Protein AF-A0A0A9XGP0-F1 (afdb_monomer_lite)

Radius of gyration: 15.2 Å; chains: 1; bounding box: 36×29×40 Å

pLDDT: mean 94.96, std 4.36, range [73.06, 98.56]

Foldseek 3Di:
DQAPQCVVVVHQAAHPVRDRLQLQLQPHDCVPRVSSVVVNVVLVVCVVVVNDPAAEAEDDDDPDDFAEKEFEQDPPVLVVVLLVVLVVVVVVDVRYDSVPYHHDPCQCQPQDPVRGGNCSGDRNSCCVVRVDGRHIYD

InterPro domains:
  IPR000834 Peptidase M14, carboxypeptidase A [PS52035] (1-138)
  IPR050821 Cytosolic carboxypeptidase [PTHR12756] (1-138)

Sequence (138 aa):
MLNPDGVACGNSRVDGNGTDLNRAYRSPSHKRHPAIFALKSLLLQLIRMNRLALYVDFHAHANKRGTFLYGNTLPMHSLAESVLYAKLVSLHTPYFNFTSCNFSESNMYAVGKAGKGKDQSSRVVLYLETGFTDAYTL

Structure (mmCIF, N/CA/C/O backbone):
data_AF-A0A0A9XGP0-F1
#
_entry.id   AF-A0A0A9XGP0-F1
#
loop_
_atom_site.group_PDB
_atom_site.id
_atom_site.type_symbol
_atom_site.label_atom_id
_atom_site.label_alt_id
_atom_site.label_comp_id
_atom_site.label_asym_id
_atom_site.label_entity_id
_atom_site.label_seq_id
_atom_site.pdbx_PDB_ins_code
_atom_site.Cartn_x
_atom_site.Cartn_y
_atom_site.Cartn_z
_atom_site.occupancy
_atom_site.B_iso_or_equiv
_atom_site.auth_seq_id
_atom_site.auth_comp_id
_atom_site.auth_asym_id
_atom_site.auth_atom_id
_atom_site.pdbx_PDB_model_num
ATOM 1 N N . MET A 1 1 ? 2.480 -13.490 -5.106 1.00 87.81 1 MET A N 1
ATOM 2 C CA . MET A 1 1 ? 3.863 -12.964 -5.058 1.00 87.81 1 MET A CA 1
ATOM 3 C C . MET A 1 1 ? 4.038 -11.967 -6.200 1.00 87.81 1 MET A C 1
ATOM 5 O O . MET A 1 1 ? 3.753 -12.351 -7.324 1.00 87.81 1 MET A O 1
ATOM 9 N N . LEU A 1 2 ? 4.424 -10.709 -5.928 1.00 93.62 2 LEU A N 1
ATOM 10 C CA . LEU A 1 2 ? 4.525 -9.646 -6.955 1.00 93.62 2 LEU A CA 1
ATOM 11 C C . LEU A 1 2 ? 5.908 -9.516 -7.615 1.00 93.62 2 LEU A C 1
ATOM 13 O O . LEU A 1 2 ? 5.989 -8.960 -8.703 1.00 93.62 2 LEU A O 1
ATOM 17 N N . ASN A 1 3 ? 6.967 -10.013 -6.969 1.00 95.50 3 ASN A N 1
ATOM 18 C CA . ASN A 1 3 ? 8.356 -9.896 -7.431 1.00 95.50 3 ASN A CA 1
ATOM 19 C C . ASN A 1 3 ? 9.047 -11.278 -7.504 1.00 95.50 3 ASN A C 1
ATOM 21 O O . ASN A 1 3 ? 9.958 -11.544 -6.717 1.00 95.50 3 ASN A O 1
ATOM 25 N N . PRO A 1 4 ? 8.555 -12.213 -8.342 1.00 95.56 4 PRO A N 1
ATOM 26 C CA . PRO A 1 4 ? 9.132 -13.557 -8.455 1.00 95.56 4 PRO A CA 1
ATOM 27 C C . PRO A 1 4 ? 10.598 -13.554 -8.906 1.00 95.56 4 PRO A C 1
ATOM 29 O O . PRO A 1 4 ? 11.400 -14.343 -8.418 1.00 95.56 4 PRO A O 1
ATOM 32 N N . ASP A 1 5 ? 10.938 -12.6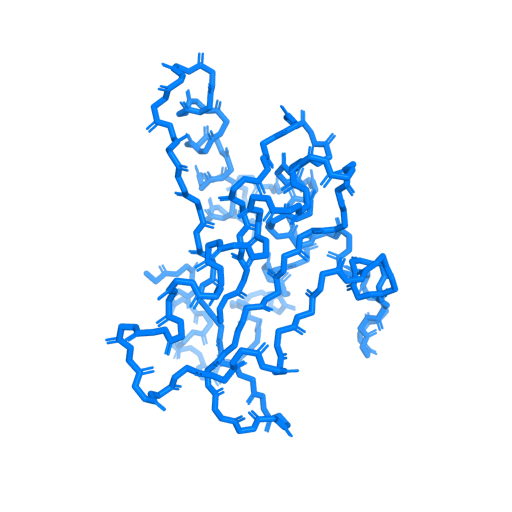64 -9.829 1.00 94.88 5 ASP A N 1
ATOM 33 C CA . ASP A 1 5 ? 12.258 -12.497 -10.425 1.00 94.88 5 ASP A CA 1
ATOM 34 C C . ASP A 1 5 ? 13.269 -11.936 -9.422 1.00 94.88 5 ASP A C 1
ATOM 36 O O . ASP A 1 5 ? 14.346 -12.506 -9.260 1.00 94.88 5 ASP A O 1
ATOM 40 N N . GLY A 1 6 ? 12.902 -10.894 -8.668 1.00 95.75 6 GLY A N 1
ATOM 41 C CA . GLY A 1 6 ? 13.743 -10.392 -7.585 1.00 95.75 6 GLY A CA 1
ATOM 42 C C . GLY A 1 6 ? 14.047 -11.475 -6.549 1.00 95.75 6 GLY A C 1
ATOM 43 O O . GLY A 1 6 ? 15.200 -11.632 -6.154 1.00 95.75 6 GLY A O 1
ATOM 44 N N . VAL A 1 7 ? 13.049 -12.282 -6.172 1.00 95.25 7 VAL A N 1
ATOM 45 C CA . VAL A 1 7 ? 13.240 -13.411 -5.244 1.00 95.25 7 VAL A CA 1
ATOM 46 C C . VAL A 1 7 ? 14.199 -14.455 -5.818 1.00 95.25 7 VAL A C 1
ATOM 48 O O . VAL A 1 7 ? 15.121 -14.870 -5.118 1.00 95.25 7 VAL A O 1
ATOM 51 N N . ALA A 1 8 ? 14.028 -14.851 -7.082 1.00 96.38 8 ALA A N 1
ATOM 52 C CA . ALA A 1 8 ? 14.909 -15.816 -7.741 1.00 96.38 8 ALA A CA 1
ATOM 53 C C . ALA A 1 8 ? 16.371 -15.335 -7.805 1.00 96.38 8 ALA A C 1
ATOM 55 O O . ALA A 1 8 ? 17.291 -16.143 -7.701 1.00 96.38 8 ALA A O 1
ATOM 56 N N . CYS A 1 9 ? 16.590 -14.022 -7.916 1.00 95.62 9 CYS A N 1
ATOM 57 C CA . CYS A 1 9 ? 17.916 -13.400 -7.888 1.00 95.62 9 CYS A CA 1
ATOM 58 C C . CYS A 1 9 ? 18.453 -13.117 -6.470 1.00 95.62 9 CYS A C 1
ATOM 60 O O . CYS A 1 9 ? 19.544 -12.565 -6.339 1.00 95.62 9 CYS A O 1
ATOM 62 N N . GLY A 1 10 ? 17.715 -13.453 -5.405 1.00 94.81 10 GLY A N 1
ATOM 63 C CA . GLY A 1 10 ? 18.112 -13.165 -4.021 1.00 94.81 10 GLY A CA 1
ATOM 64 C C . GLY A 1 10 ? 17.956 -11.696 -3.603 1.00 94.81 10 GLY A C 1
ATOM 65 O O . GLY A 1 10 ? 18.491 -11.283 -2.572 1.00 94.81 10 GLY A O 1
ATOM 66 N N . ASN A 1 11 ? 17.219 -10.890 -4.368 1.00 94.56 11 ASN A N 1
ATOM 67 C CA . ASN A 1 11 ? 16.945 -9.495 -4.041 1.00 94.56 11 ASN A CA 1
ATOM 68 C C . ASN A 1 11 ? 15.870 -9.382 -2.952 1.00 94.56 11 ASN A C 1
ATOM 70 O O . ASN A 1 11 ? 14.799 -9.980 -3.032 1.00 94.56 11 ASN A O 1
ATOM 74 N N . SER A 1 12 ? 16.115 -8.526 -1.958 1.00 89.94 12 SER A N 1
ATOM 75 C CA . SER A 1 12 ? 15.170 -8.271 -0.858 1.00 89.94 12 SER A CA 1
ATOM 76 C C . SER A 1 12 ? 14.220 -7.093 -1.102 1.00 89.94 12 SER A C 1
ATOM 78 O O . SER A 1 12 ? 13.251 -6.920 -0.365 1.00 89.94 12 SER A O 1
ATOM 80 N N . ARG A 1 13 ? 14.502 -6.246 -2.101 1.00 90.06 13 ARG A N 1
ATOM 81 C CA . ARG A 1 13 ? 13.787 -4.972 -2.308 1.00 90.06 13 ARG A CA 1
ATOM 82 C C . ARG A 1 13 ? 13.449 -4.652 -3.760 1.00 90.06 13 ARG A C 1
ATOM 84 O O . ARG A 1 13 ? 12.457 -3.972 -4.011 1.00 90.06 13 ARG A O 1
ATOM 91 N N . VAL A 1 14 ? 14.289 -5.088 -4.689 1.00 93.50 14 VAL A N 1
ATOM 92 C CA . VAL A 1 14 ? 14.203 -4.726 -6.105 1.00 93.50 14 VAL A CA 1
ATOM 93 C C . VAL A 1 14 ? 13.876 -5.938 -6.967 1.00 93.50 14 VAL A C 1
ATOM 95 O O . VAL A 1 14 ? 14.093 -7.076 -6.550 1.00 93.50 14 VAL A O 1
ATOM 98 N N . ASP A 1 15 ? 13.315 -5.694 -8.144 1.00 93.25 15 ASP A N 1
ATOM 99 C CA . ASP A 1 15 ? 13.115 -6.712 -9.176 1.00 93.25 15 ASP A CA 1
ATOM 100 C C . ASP A 1 15 ? 14.435 -7.102 -9.870 1.00 93.25 15 ASP A C 1
ATOM 102 O O . ASP A 1 15 ? 15.514 -6.629 -9.492 1.00 93.25 15 ASP A O 1
ATOM 106 N N . GLY A 1 16 ? 14.372 -7.972 -10.880 1.00 92.06 16 GLY A N 1
ATOM 107 C CA . GLY A 1 16 ? 15.540 -8.384 -11.667 1.00 92.06 16 GLY A CA 1
ATOM 108 C C . GLY A 1 16 ? 16.211 -7.238 -12.438 1.00 92.06 16 GLY A C 1
ATOM 109 O O . GLY A 1 16 ? 17.366 -7.359 -12.835 1.00 92.06 16 GLY A O 1
ATOM 110 N N . ASN A 1 17 ? 15.525 -6.102 -12.601 1.00 91.44 17 ASN A N 1
ATOM 111 C CA . ASN A 1 17 ? 16.031 -4.896 -13.260 1.00 91.44 17 ASN A CA 1
ATOM 112 C C . ASN A 1 17 ? 16.522 -3.828 -12.263 1.00 91.44 17 ASN A C 1
ATOM 114 O O . ASN A 1 17 ? 16.805 -2.697 -12.662 1.00 91.44 17 ASN A O 1
ATOM 118 N N . GLY A 1 18 ? 16.587 -4.138 -10.964 1.00 92.12 18 GLY A N 1
ATOM 119 C CA . GLY A 1 18 ? 17.005 -3.182 -9.935 1.00 92.12 18 GLY A CA 1
ATOM 120 C C . GLY A 1 18 ? 15.939 -2.140 -9.567 1.00 92.12 18 GLY A C 1
ATOM 121 O O . GLY A 1 18 ? 16.254 -1.122 -8.946 1.00 92.12 18 GLY A O 1
ATOM 122 N N . THR A 1 19 ? 14.669 -2.369 -9.908 1.00 91.94 19 THR A N 1
ATOM 123 C CA . THR A 1 19 ? 13.564 -1.446 -9.628 1.00 91.94 19 THR A CA 1
ATOM 124 C C . THR A 1 19 ? 12.850 -1.778 -8.320 1.00 91.94 19 THR A C 1
ATOM 126 O O . THR A 1 19 ? 12.364 -2.886 -8.113 1.00 91.94 19 THR A O 1
ATOM 129 N N . ASP A 1 20 ? 12.704 -0.779 -7.442 1.00 93.12 20 ASP A N 1
ATOM 130 C CA . ASP A 1 20 ? 11.770 -0.841 -6.306 1.00 93.12 20 ASP A CA 1
ATOM 131 C C . ASP A 1 20 ? 10.327 -0.738 -6.833 1.00 93.12 20 ASP A C 1
ATOM 133 O O . ASP A 1 20 ? 9.834 0.355 -7.140 1.00 93.12 20 ASP A O 1
ATOM 137 N N . LEU A 1 21 ? 9.660 -1.889 -6.959 1.00 93.69 21 LEU A N 1
ATOM 138 C CA . LEU A 1 21 ? 8.299 -1.993 -7.491 1.00 93.69 21 LEU A CA 1
ATOM 139 C C . LEU A 1 21 ? 7.277 -1.207 -6.651 1.00 93.69 21 LEU A C 1
ATOM 141 O O . LEU A 1 21 ? 6.319 -0.662 -7.200 1.00 93.69 21 LEU A O 1
ATOM 145 N N . ASN A 1 22 ? 7.512 -1.044 -5.342 1.00 92.75 22 ASN A N 1
ATOM 146 C CA . ASN A 1 22 ? 6.647 -0.244 -4.470 1.00 92.75 22 ASN A CA 1
ATOM 147 C C . ASN A 1 22 ? 6.879 1.273 -4.618 1.00 92.75 22 ASN A C 1
ATOM 149 O O . ASN A 1 22 ? 6.377 2.078 -3.835 1.00 92.75 22 ASN A O 1
ATOM 153 N N . ARG A 1 23 ? 7.662 1.695 -5.612 1.00 93.69 23 ARG A N 1
ATOM 154 C CA . ARG A 1 23 ? 7.816 3.094 -6.034 1.00 93.69 23 ARG A CA 1
ATOM 155 C C . ARG A 1 23 ? 7.464 3.288 -7.508 1.00 93.69 23 ARG A C 1
ATOM 157 O O . ARG A 1 23 ? 7.868 4.280 -8.102 1.00 93.69 23 ARG A O 1
ATOM 164 N N . ALA A 1 24 ? 6.747 2.334 -8.104 1.00 93.81 24 ALA A N 1
ATOM 165 C CA . ALA A 1 24 ? 6.390 2.336 -9.520 1.00 93.81 24 ALA A CA 1
ATOM 166 C C . ALA A 1 24 ? 4.873 2.445 -9.772 1.00 93.81 24 ALA A C 1
ATOM 168 O O . ALA A 1 24 ? 4.452 2.404 -10.927 1.00 93.81 24 ALA A O 1
ATOM 169 N N . TYR A 1 25 ? 4.045 2.602 -8.728 1.00 95.69 25 TYR A N 1
ATOM 170 C CA . TYR A 1 25 ? 2.583 2.592 -8.867 1.00 95.69 25 TYR A CA 1
ATOM 171 C C . TYR A 1 25 ? 2.015 3.838 -9.557 1.00 95.69 25 TYR A C 1
ATOM 173 O O . TYR A 1 25 ? 0.972 3.733 -10.198 1.00 95.69 25 TYR A O 1
ATOM 181 N N . ARG A 1 26 ? 2.683 5.002 -9.484 1.00 93.56 26 ARG A N 1
ATOM 182 C CA . ARG A 1 26 ? 2.198 6.241 -10.129 1.00 93.56 26 ARG A CA 1
ATOM 183 C C . ARG A 1 26 ? 2.085 6.075 -11.650 1.00 93.56 26 ARG A C 1
ATOM 185 O O . ARG A 1 26 ? 1.017 6.283 -12.212 1.00 93.56 26 ARG A O 1
ATOM 192 N N . SER A 1 27 ? 3.145 5.593 -12.296 1.00 93.38 27 SER A N 1
ATOM 193 C CA . SER A 1 27 ? 3.180 5.398 -13.754 1.00 93.38 27 SER A CA 1
ATOM 194 C C . SER A 1 27 ? 3.865 4.072 -14.118 1.00 93.38 27 SER A C 1
ATOM 196 O O . SER A 1 27 ? 5.002 4.074 -14.606 1.00 93.38 27 SER A O 1
ATOM 198 N N . PRO A 1 28 ? 3.224 2.914 -13.863 1.00 95.69 28 PRO A N 1
ATOM 199 C CA . PRO A 1 28 ? 3.816 1.623 -14.178 1.00 95.69 28 PRO A CA 1
ATOM 200 C C . PRO A 1 28 ? 3.893 1.419 -15.694 1.00 95.69 28 PRO A C 1
ATOM 202 O O . PRO A 1 28 ? 3.038 1.868 -16.452 1.00 95.69 28 PRO A O 1
ATOM 205 N N . SER A 1 29 ? 4.927 0.714 -16.149 1.00 95.12 29 SER A N 1
ATOM 206 C CA . SER A 1 29 ? 5.115 0.371 -17.559 1.00 95.12 29 SER A CA 1
ATOM 207 C C . SER A 1 29 ? 4.785 -1.101 -17.755 1.00 95.12 29 SER A C 1
ATOM 209 O O . SER A 1 29 ? 5.320 -1.932 -17.032 1.00 95.12 29 SER A O 1
ATOM 211 N N . HIS A 1 30 ? 3.990 -1.441 -18.768 1.00 95.00 30 HIS A N 1
ATOM 212 C CA . HIS A 1 30 ? 3.703 -2.839 -19.106 1.00 95.00 30 HIS A CA 1
ATOM 213 C C . HIS A 1 30 ? 4.958 -3.639 -19.504 1.00 95.00 30 HIS A C 1
ATOM 215 O O . HIS A 1 30 ? 4.957 -4.856 -19.376 1.00 95.00 30 HIS A O 1
ATOM 221 N N . LYS A 1 31 ? 6.032 -2.971 -19.961 1.00 93.94 31 LYS A N 1
ATOM 222 C CA . LYS A 1 31 ? 7.315 -3.619 -20.289 1.00 93.94 31 LYS A CA 1
ATOM 223 C C . LYS A 1 31 ? 8.254 -3.699 -19.090 1.00 93.94 31 LYS A C 1
ATOM 225 O O . LYS A 1 31 ? 8.836 -4.745 -18.853 1.00 93.94 31 LYS A O 1
ATOM 230 N N . ARG A 1 32 ? 8.419 -2.595 -18.349 1.00 92.62 32 ARG A N 1
ATOM 231 C CA . ARG A 1 32 ? 9.394 -2.528 -17.239 1.00 92.62 32 ARG A CA 1
ATOM 232 C C . ARG A 1 32 ? 8.844 -3.028 -15.907 1.00 92.62 32 ARG A C 1
ATOM 234 O O . ARG A 1 32 ? 9.597 -3.562 -15.114 1.00 92.62 32 ARG A O 1
ATOM 241 N N . HIS A 1 33 ? 7.552 -2.834 -15.651 1.00 94.88 33 HIS A N 1
ATOM 242 C CA . HIS A 1 33 ? 6.891 -3.154 -14.381 1.00 94.88 33 HIS A CA 1
ATOM 243 C C . HIS A 1 33 ? 5.604 -3.973 -14.630 1.00 94.88 33 HIS A C 1
ATOM 245 O O . HIS A 1 33 ? 4.528 -3.558 -14.186 1.00 94.88 33 HIS A O 1
ATOM 251 N N . PRO A 1 34 ? 5.663 -5.103 -15.367 1.00 95.44 34 PRO A N 1
ATOM 252 C CA . PRO A 1 34 ? 4.471 -5.821 -15.826 1.00 95.44 34 PRO A CA 1
ATOM 253 C C . PRO A 1 34 ? 3.540 -6.233 -14.676 1.00 95.44 34 PRO A C 1
ATOM 255 O O . PRO A 1 34 ? 2.328 -6.055 -14.782 1.00 95.44 34 PRO A O 1
ATOM 258 N N . ALA A 1 35 ? 4.095 -6.694 -13.549 1.00 95.56 35 ALA A N 1
ATOM 259 C CA . ALA A 1 35 ? 3.317 -7.087 -12.373 1.00 95.56 35 ALA A CA 1
ATOM 260 C C . ALA A 1 35 ? 2.532 -5.911 -11.764 1.00 95.56 35 ALA A C 1
ATOM 262 O O . ALA A 1 35 ? 1.340 -6.034 -11.487 1.00 95.56 35 ALA A O 1
ATOM 263 N N . ILE A 1 36 ? 3.179 -4.751 -11.602 1.00 97.06 36 ILE A N 1
ATOM 264 C CA . ILE A 1 36 ? 2.541 -3.550 -11.039 1.00 97.06 36 ILE A CA 1
ATOM 265 C C . ILE A 1 36 ? 1.534 -2.952 -12.019 1.00 97.06 36 ILE A C 1
ATOM 267 O O . ILE A 1 36 ? 0.469 -2.505 -11.600 1.00 97.06 36 ILE A O 1
ATOM 271 N N . PHE A 1 37 ? 1.833 -2.983 -13.320 1.00 97.38 37 PHE A N 1
ATOM 272 C CA . PHE A 1 37 ? 0.899 -2.558 -14.359 1.00 97.38 37 PHE A CA 1
ATOM 273 C C . PHE A 1 37 ? -0.382 -3.400 -14.319 1.00 97.38 37 PHE A C 1
ATOM 275 O O . PHE A 1 37 ? -1.467 -2.845 -14.173 1.00 97.38 37 PHE A O 1
ATOM 282 N N . ALA A 1 38 ? -0.254 -4.730 -14.362 1.00 97.69 38 ALA A N 1
ATOM 283 C CA . ALA A 1 38 ? -1.394 -5.643 -14.331 1.00 97.69 38 ALA A CA 1
ATOM 284 C C . ALA A 1 38 ? -2.208 -5.51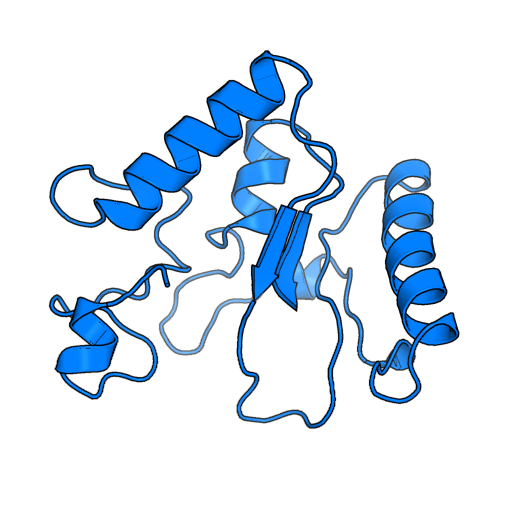8 -13.032 1.00 97.69 38 ALA A C 1
ATOM 286 O O . ALA A 1 38 ? -3.435 -5.430 -13.083 1.00 97.69 38 ALA A O 1
ATOM 287 N N . LEU A 1 39 ? -1.536 -5.445 -11.875 1.00 97.75 39 LEU A N 1
ATOM 288 C CA . LEU A 1 39 ? -2.198 -5.246 -10.585 1.00 97.75 39 LEU A CA 1
ATOM 289 C C . LEU A 1 39 ? -2.976 -3.927 -10.555 1.00 97.75 39 LEU A C 1
ATOM 291 O O . LEU A 1 39 ? -4.145 -3.922 -10.177 1.00 97.75 39 LEU A O 1
ATOM 295 N N . LYS A 1 40 ? -2.360 -2.815 -10.978 1.00 97.69 40 LYS A N 1
ATOM 296 C CA . LYS A 1 40 ? -3.027 -1.508 -11.011 1.00 97.69 40 LYS A CA 1
ATOM 297 C C . LYS A 1 40 ? -4.245 -1.538 -11.935 1.00 97.69 40 LYS A C 1
ATOM 299 O O . LYS A 1 40 ? -5.311 -1.093 -11.525 1.00 97.69 40 LYS A O 1
ATOM 304 N N . SER A 1 41 ? -4.127 -2.108 -13.136 1.00 97.81 41 SER A N 1
ATOM 305 C CA . SER A 1 41 ? -5.259 -2.259 -14.062 1.00 97.81 41 SER A CA 1
ATOM 306 C C . SER A 1 41 ? -6.418 -3.046 -13.443 1.00 97.81 41 SER A C 1
ATOM 308 O O . SER A 1 41 ? -7.565 -2.614 -13.546 1.00 97.81 41 SER A O 1
ATOM 310 N N . LEU A 1 42 ? -6.125 -4.153 -12.752 1.00 98.12 42 LEU A N 1
ATOM 311 C CA . LEU A 1 42 ? -7.136 -4.948 -12.056 1.00 98.12 42 LEU A CA 1
ATOM 312 C C . LEU A 1 42 ? -7.803 -4.158 -10.923 1.00 98.12 42 LEU A C 1
ATOM 314 O O . LEU A 1 42 ? -9.028 -4.142 -10.836 1.00 98.12 42 LEU A O 1
ATOM 318 N N . LEU A 1 43 ? -7.023 -3.482 -10.075 1.00 98.19 43 LEU A N 1
ATOM 319 C CA . LEU A 1 43 ? -7.556 -2.684 -8.965 1.00 98.19 43 LEU A CA 1
ATOM 320 C C . LEU A 1 43 ? -8.474 -1.567 -9.470 1.00 98.19 43 LEU A C 1
ATOM 322 O O . LEU A 1 43 ? -9.586 -1.421 -8.970 1.00 98.19 43 LEU A O 1
ATOM 326 N N . LEU A 1 44 ? -8.056 -0.833 -10.507 1.00 97.94 44 LEU A N 1
ATOM 327 C CA . LEU A 1 44 ? -8.878 0.209 -11.127 1.00 97.94 44 LEU A CA 1
ATOM 328 C C . LEU A 1 44 ? -10.182 -0.361 -11.701 1.00 97.94 44 LEU A C 1
ATOM 330 O O . LEU A 1 44 ? -11.239 0.250 -11.554 1.00 97.94 44 LEU A O 1
ATOM 334 N N . GLN A 1 45 ? -10.134 -1.540 -12.327 1.00 98.38 45 GLN A N 1
ATOM 335 C CA . GLN A 1 45 ? -11.335 -2.210 -12.822 1.00 98.38 45 GLN A CA 1
ATOM 336 C C . GLN A 1 45 ? -12.268 -2.625 -11.674 1.00 98.38 45 GLN A C 1
ATOM 338 O O . GLN A 1 45 ? -13.468 -2.368 -11.747 1.00 98.38 45 GLN A O 1
ATOM 343 N N . LEU A 1 46 ? -11.739 -3.230 -10.607 1.00 98.56 46 LEU A N 1
ATOM 344 C CA . LEU A 1 46 ? -12.538 -3.656 -9.456 1.00 98.56 46 LEU A CA 1
ATOM 345 C C . LEU A 1 46 ? -13.179 -2.467 -8.733 1.00 98.56 46 LEU A C 1
ATOM 347 O O . LEU A 1 46 ? -14.348 -2.557 -8.370 1.00 98.56 46 LEU A O 1
ATOM 351 N N . ILE A 1 47 ? -12.467 -1.347 -8.588 1.00 98.00 47 ILE A N 1
ATOM 352 C CA . ILE A 1 47 ? -13.016 -0.110 -8.012 1.00 98.00 47 ILE A CA 1
ATOM 353 C C . ILE A 1 47 ? -14.140 0.437 -8.891 1.00 98.00 47 ILE A C 1
ATOM 355 O O . ILE A 1 47 ? -15.227 0.712 -8.392 1.00 98.00 47 ILE A O 1
ATOM 359 N N . ARG A 1 48 ? -13.930 0.524 -10.212 1.00 97.50 48 ARG A N 1
ATOM 360 C CA . ARG A 1 48 ? -14.965 0.987 -11.157 1.00 97.50 48 ARG A CA 1
ATOM 361 C C . ARG A 1 48 ? -16.229 0.133 -11.126 1.00 97.50 48 ARG A C 1
ATOM 363 O O . ARG A 1 48 ? -17.315 0.646 -11.362 1.00 97.50 48 ARG A O 1
ATOM 370 N N . MET A 1 49 ? -16.085 -1.164 -10.867 1.00 98.12 49 MET A N 1
ATOM 371 C CA . MET A 1 49 ? -17.207 -2.093 -10.736 1.00 98.12 49 MET A CA 1
ATOM 372 C C . MET A 1 49 ? -17.816 -2.108 -9.326 1.00 98.12 49 MET A C 1
ATOM 374 O O . MET A 1 49 ? -18.761 -2.859 -9.104 1.00 98.12 49 MET A O 1
ATOM 378 N N . ASN A 1 50 ? -17.272 -1.336 -8.377 1.00 96.94 50 ASN A N 1
ATOM 379 C CA . ASN A 1 50 ? -17.609 -1.387 -6.954 1.00 96.94 50 ASN A CA 1
ATOM 380 C C . ASN A 1 50 ? -17.482 -2.805 -6.353 1.00 96.94 50 ASN A C 1
ATOM 382 O O . ASN A 1 50 ? -18.349 -3.291 -5.632 1.00 96.94 50 ASN A O 1
ATOM 386 N N . ARG A 1 51 ? -16.406 -3.513 -6.720 1.00 98.00 51 ARG A N 1
ATOM 387 C CA . ARG A 1 51 ? -16.109 -4.903 -6.318 1.00 98.00 51 ARG A CA 1
ATOM 388 C C . ARG A 1 51 ? -14.836 -5.041 -5.483 1.00 98.00 51 ARG A C 1
ATOM 390 O O . ARG A 1 51 ? -14.429 -6.163 -5.190 1.00 98.00 51 ARG A O 1
ATOM 397 N N . LEU A 1 52 ? -14.194 -3.930 -5.126 1.00 97.81 52 LEU A N 1
ATOM 398 C CA . LEU A 1 52 ? -13.061 -3.913 -4.207 1.00 97.81 52 LEU A CA 1
ATOM 399 C C . LEU A 1 52 ? -13.541 -3.396 -2.851 1.00 97.81 52 LEU A C 1
ATOM 401 O O . LEU A 1 52 ? -13.894 -2.230 -2.745 1.00 97.81 52 LEU A O 1
ATOM 405 N N . ALA A 1 53 ? -13.558 -4.260 -1.837 1.00 96.94 53 ALA A N 1
ATOM 406 C CA . ALA A 1 53 ? -13.928 -3.871 -0.473 1.00 96.94 53 ALA A CA 1
ATOM 407 C C . ALA A 1 53 ? -12.713 -3.462 0.373 1.00 96.94 53 ALA A C 1
ATOM 409 O O . ALA A 1 53 ? -12.820 -2.621 1.253 1.00 96.94 53 ALA A O 1
ATOM 410 N N . LEU A 1 54 ? -11.556 -4.079 0.122 1.00 97.56 54 LEU A N 1
ATOM 411 C CA . LEU A 1 54 ? -10.343 -3.898 0.912 1.00 97.56 54 LEU A CA 1
ATOM 412 C C . LEU A 1 54 ? -9.121 -4.222 0.050 1.00 97.56 54 LEU A C 1
ATOM 414 O O . LEU A 1 54 ? -9.120 -5.212 -0.686 1.00 97.56 54 LEU A O 1
ATOM 418 N N . TYR A 1 55 ? -8.063 -3.426 0.183 1.00 98.19 55 TYR A N 1
ATOM 419 C CA . TYR A 1 55 ? -6.756 -3.701 -0.405 1.00 98.19 55 TYR A CA 1
ATOM 420 C C . TYR A 1 55 ? -5.666 -3.692 0.674 1.00 98.19 55 TYR A C 1
ATOM 422 O O . TYR A 1 55 ? -5.504 -2.711 1.398 1.00 98.19 55 TYR A O 1
ATOM 430 N N . VAL A 1 56 ? -4.895 -4.780 0.764 1.00 97.94 56 VAL A N 1
ATOM 431 C CA . VAL A 1 56 ? -3.769 -4.907 1.703 1.00 97.94 56 VAL A CA 1
ATOM 432 C C . VAL A 1 56 ? -2.511 -5.318 0.945 1.00 97.94 56 VAL A C 1
ATOM 434 O O . VAL A 1 56 ? -2.466 -6.373 0.313 1.00 97.94 56 VAL A O 1
ATOM 437 N N . ASP A 1 57 ? -1.487 -4.476 1.023 1.00 97.38 57 ASP A N 1
ATOM 438 C CA . ASP A 1 57 ? -0.153 -4.711 0.479 1.00 97.38 57 ASP A CA 1
ATOM 439 C C . ASP A 1 57 ? 0.772 -5.228 1.590 1.00 97.38 57 ASP A C 1
ATOM 441 O O . ASP A 1 57 ? 1.089 -4.494 2.524 1.00 97.38 57 ASP A O 1
ATOM 445 N N . PHE A 1 58 ? 1.179 -6.493 1.517 1.00 96.12 58 PHE A N 1
ATOM 446 C CA . PHE A 1 58 ? 1.954 -7.161 2.567 1.00 96.12 58 PHE A CA 1
ATOM 447 C C . PHE A 1 58 ? 3.462 -6.947 2.379 1.00 96.12 58 PHE A C 1
ATOM 449 O O . PHE A 1 58 ? 4.026 -7.325 1.349 1.00 96.12 58 PHE A O 1
ATOM 456 N N . HIS A 1 59 ? 4.130 -6.400 3.395 1.00 94.44 59 HIS A N 1
ATOM 457 C CA . HIS A 1 59 ? 5.564 -6.120 3.432 1.00 94.44 59 HIS A CA 1
ATOM 458 C C . HIS A 1 59 ? 6.203 -6.608 4.735 1.00 94.44 59 HIS A C 1
ATOM 460 O O . HIS A 1 59 ? 5.601 -6.630 5.801 1.00 94.44 59 HIS A O 1
ATOM 466 N N . ALA A 1 60 ? 7.490 -6.943 4.669 1.00 92.38 60 ALA A N 1
ATOM 467 C CA . ALA A 1 60 ? 8.303 -7.119 5.866 1.00 92.38 60 ALA A CA 1
ATOM 468 C C . ALA A 1 60 ? 8.946 -5.783 6.266 1.00 92.38 60 ALA A C 1
ATOM 470 O O . ALA A 1 60 ? 9.442 -5.035 5.417 1.00 92.38 60 ALA A O 1
ATOM 471 N N . HIS A 1 61 ? 9.002 -5.497 7.567 1.00 91.06 61 HIS A N 1
ATOM 472 C CA . HIS A 1 61 ? 9.684 -4.315 8.084 1.00 91.06 61 HIS A CA 1
ATOM 473 C C . HIS A 1 61 ? 11.030 -4.689 8.720 1.00 91.06 61 HIS A C 1
ATOM 475 O O . HIS A 1 61 ? 11.082 -5.411 9.708 1.00 91.06 61 HIS A O 1
ATOM 481 N N . ALA A 1 62 ? 12.137 -4.153 8.195 1.00 87.50 62 ALA A N 1
ATOM 482 C CA . ALA A 1 62 ? 13.482 -4.525 8.654 1.00 87.50 62 ALA A CA 1
ATOM 483 C C . ALA A 1 62 ? 13.831 -4.015 10.069 1.00 87.50 62 ALA A C 1
ATOM 485 O O . ALA A 1 62 ? 14.555 -4.675 10.805 1.00 87.50 62 ALA A O 1
ATOM 486 N N . ASN A 1 63 ? 13.317 -2.842 10.460 1.00 86.94 63 ASN A N 1
ATOM 487 C CA . ASN A 1 63 ? 13.765 -2.146 11.681 1.00 86.94 63 ASN A CA 1
ATOM 488 C C . ASN A 1 63 ? 12.772 -2.197 12.851 1.00 86.94 63 ASN A C 1
ATOM 490 O O . ASN A 1 63 ? 13.075 -1.701 13.931 1.00 86.94 63 ASN A O 1
ATOM 494 N N . LYS A 1 64 ? 11.556 -2.706 12.636 1.00 88.12 64 LYS A N 1
ATOM 495 C CA . LYS A 1 64 ? 10.464 -2.625 13.613 1.00 88.12 64 LYS A CA 1
ATOM 496 C C . LYS A 1 64 ? 9.870 -4.011 13.767 1.00 88.12 64 LYS A C 1
ATOM 498 O O . LYS A 1 64 ? 9.565 -4.651 12.769 1.00 88.12 64 LYS A O 1
ATOM 503 N N . ARG A 1 65 ? 9.763 -4.469 15.012 1.00 88.88 65 ARG A N 1
ATOM 504 C CA . ARG A 1 65 ? 9.195 -5.777 15.349 1.00 88.88 65 ARG A CA 1
ATOM 505 C C . ARG A 1 65 ? 7.674 -5.691 15.460 1.00 88.88 65 ARG A C 1
ATOM 507 O O . ARG A 1 65 ? 7.134 -4.646 15.824 1.00 88.88 65 ARG A O 1
ATOM 514 N N . GLY A 1 66 ? 7.025 -6.826 15.226 1.00 91.62 66 GLY A N 1
ATOM 515 C CA . GLY A 1 66 ? 5.572 -6.972 15.274 1.00 91.62 66 GLY A CA 1
ATOM 516 C C . GLY A 1 66 ? 4.889 -6.604 13.959 1.00 91.62 66 GLY A C 1
ATOM 517 O O . GLY A 1 66 ? 5.519 -6.087 13.039 1.00 91.62 66 GLY A O 1
ATOM 518 N N . THR A 1 67 ? 3.591 -6.882 13.897 1.00 96.44 67 THR A N 1
ATOM 519 C CA . THR A 1 67 ? 2.738 -6.614 12.736 1.00 96.44 67 THR A CA 1
ATOM 520 C C . THR A 1 67 ? 1.915 -5.356 12.976 1.00 96.44 67 THR A C 1
ATOM 522 O O . THR A 1 67 ? 1.348 -5.197 14.053 1.00 96.44 67 THR A O 1
ATOM 525 N N . PHE A 1 68 ? 1.850 -4.444 12.012 1.00 97.44 68 PHE A N 1
ATOM 526 C CA . PHE A 1 68 ? 1.132 -3.173 12.142 1.00 97.44 68 PHE A CA 1
ATOM 527 C C . PHE A 1 68 ? 0.735 -2.654 10.761 1.00 97.44 68 PHE A C 1
ATOM 529 O O . PHE A 1 68 ? 1.341 -3.029 9.770 1.00 97.44 68 PHE A O 1
ATOM 536 N N . LEU A 1 69 ? -0.256 -1.764 10.691 1.00 97.81 69 LEU A N 1
ATOM 537 C CA . LEU A 1 69 ? -0.706 -1.182 9.426 1.00 97.81 69 LEU A CA 1
ATOM 538 C C . LEU A 1 69 ? -0.153 0.223 9.200 1.00 97.81 69 LEU A C 1
ATOM 540 O O . LEU A 1 69 ? -0.112 1.063 10.102 1.00 97.81 69 LEU A O 1
ATOM 544 N N . TYR A 1 70 ? 0.180 0.518 7.951 1.00 97.38 70 TYR A N 1
ATOM 545 C CA . TYR A 1 70 ? 0.213 1.876 7.433 1.00 97.38 70 TYR A CA 1
ATOM 546 C C . TYR A 1 70 ? -1.026 2.132 6.587 1.00 97.38 70 TYR A C 1
ATOM 548 O O . TYR A 1 70 ? -1.240 1.450 5.586 1.00 97.38 70 TYR A O 1
ATOM 556 N N . GLY A 1 71 ? -1.803 3.140 6.969 1.00 97.56 71 GLY A N 1
ATOM 557 C CA . GLY A 1 71 ? -2.899 3.663 6.161 1.00 97.56 71 GLY A CA 1
ATOM 558 C C . GLY A 1 71 ? -2.557 5.021 5.558 1.00 97.56 71 GLY A C 1
ATOM 559 O O . GLY A 1 71 ? -1.479 5.585 5.785 1.00 97.56 71 GLY A O 1
ATOM 560 N N . ASN A 1 72 ? -3.483 5.540 4.759 1.00 97.69 72 ASN A N 1
ATOM 561 C CA . ASN A 1 72 ? -3.407 6.898 4.237 1.00 97.69 72 ASN A CA 1
ATOM 562 C C . ASN A 1 72 ? -3.855 7.910 5.295 1.00 97.69 72 ASN A C 1
ATOM 564 O O . ASN A 1 72 ? -4.599 7.575 6.215 1.00 97.69 72 ASN A O 1
ATOM 568 N N . THR A 1 73 ? -3.412 9.155 5.137 1.00 97.19 73 THR A N 1
ATOM 569 C CA . THR A 1 73 ? -4.063 10.268 5.822 1.00 97.19 73 THR A CA 1
ATOM 570 C C . THR A 1 73 ? -5.334 10.608 5.045 1.00 97.19 73 THR A C 1
ATOM 572 O O . THR A 1 73 ? -5.302 10.681 3.816 1.00 97.19 73 THR A O 1
ATOM 575 N N . LEU A 1 74 ? -6.458 10.732 5.745 1.00 97.56 74 LEU A N 1
ATOM 576 C CA . LEU A 1 74 ? -7.794 10.827 5.157 1.00 97.56 74 LEU A CA 1
ATOM 577 C C . LEU A 1 74 ? -8.607 11.922 5.868 1.00 97.56 74 LEU A C 1
ATOM 579 O O . LEU A 1 74 ? -8.256 12.308 6.987 1.00 97.56 74 LEU A O 1
ATOM 583 N N . PRO A 1 75 ? -9.716 12.399 5.271 1.00 96.94 75 PRO A N 1
ATOM 584 C CA . PRO A 1 75 ? -10.702 13.207 5.982 1.00 96.94 75 PRO A CA 1
ATOM 585 C C . PRO A 1 75 ? -11.235 12.487 7.227 1.00 96.94 75 PRO A C 1
ATOM 587 O O . PRO A 1 75 ? -11.270 11.260 7.268 1.00 96.94 75 PRO A O 1
ATOM 590 N N . MET A 1 76 ? -11.695 13.251 8.223 1.00 95.69 76 MET A N 1
ATOM 591 C CA . MET A 1 76 ? -12.001 12.753 9.574 1.00 95.69 76 MET A CA 1
ATOM 592 C C . MET A 1 76 ? -12.852 11.472 9.603 1.00 95.69 76 MET A C 1
ATOM 594 O O . MET A 1 76 ? -12.502 10.536 10.316 1.00 95.69 76 MET A O 1
ATOM 598 N N . HIS A 1 77 ? -13.938 11.409 8.824 1.00 96.56 77 HIS A N 1
ATOM 599 C CA . HIS A 1 77 ? -14.822 10.238 8.805 1.00 96.56 77 HIS A CA 1
ATOM 600 C C . HIS A 1 77 ? -14.100 8.979 8.304 1.00 96.56 77 HIS A C 1
ATOM 602 O O . HIS A 1 77 ? -13.999 7.990 9.023 1.00 96.56 77 HIS A O 1
ATOM 608 N N . SER A 1 78 ? -13.520 9.040 7.104 1.00 97.50 78 SER A N 1
ATOM 609 C CA . SER A 1 78 ? -12.795 7.913 6.508 1.00 97.50 78 SER A CA 1
ATOM 610 C C . SER A 1 78 ? -11.524 7.556 7.280 1.00 97.50 78 SER A C 1
ATOM 612 O O . SER A 1 78 ? -11.117 6.398 7.313 1.00 97.50 78 SER A O 1
ATOM 614 N N . LEU A 1 79 ? -10.891 8.531 7.941 1.00 97.69 79 LEU A N 1
ATOM 615 C CA . LEU A 1 79 ? -9.779 8.274 8.850 1.00 97.69 79 LEU A CA 1
ATOM 616 C C . LEU A 1 79 ? -10.239 7.463 10.066 1.00 97.69 79 LEU A C 1
ATOM 618 O O . LEU A 1 79 ? -9.562 6.508 10.441 1.00 97.69 79 LEU A O 1
ATOM 622 N N . ALA A 1 80 ? -11.382 7.812 10.661 1.00 98.00 80 ALA A N 1
ATOM 623 C CA . ALA A 1 80 ? -11.944 7.076 11.787 1.00 98.00 80 ALA A CA 1
ATOM 624 C C . ALA A 1 80 ? -12.276 5.626 11.402 1.00 98.00 80 ALA A C 1
ATOM 626 O O . ALA A 1 80 ? -11.904 4.715 12.137 1.00 98.00 80 ALA A O 1
ATOM 627 N N . GLU A 1 81 ? -12.880 5.399 10.232 1.00 97.75 81 GLU A N 1
ATOM 628 C CA . GLU A 1 81 ? -13.131 4.053 9.691 1.00 97.75 81 GLU A CA 1
ATOM 629 C C . GLU A 1 81 ? -11.824 3.286 9.452 1.00 97.75 81 GLU A C 1
ATOM 631 O O . GLU A 1 81 ? -11.675 2.137 9.879 1.00 97.75 81 GLU A O 1
ATOM 636 N N . SER A 1 82 ? -10.826 3.949 8.861 1.00 97.50 82 SER A N 1
ATOM 637 C CA . SER A 1 82 ? -9.539 3.325 8.562 1.00 97.50 82 SER A CA 1
ATOM 638 C C . SER A 1 82 ? -8.786 2.890 9.827 1.00 97.50 82 SER A C 1
ATOM 640 O O . SER A 1 82 ? -8.226 1.790 9.888 1.00 97.50 82 SER A O 1
ATOM 642 N N . VAL A 1 83 ? -8.816 3.728 10.868 1.00 98.12 83 VAL A N 1
ATOM 643 C CA . VAL A 1 83 ? -8.240 3.444 12.190 1.00 98.12 83 VAL A CA 1
ATOM 644 C C . VAL A 1 83 ? -9.058 2.383 12.932 1.00 98.12 83 VAL A C 1
ATOM 646 O O . VAL A 1 83 ? -8.475 1.511 13.584 1.00 98.12 83 VAL A O 1
ATOM 649 N N . LEU A 1 84 ? -10.390 2.411 12.815 1.00 98.06 84 LEU A N 1
ATOM 650 C CA . LEU A 1 84 ? -11.282 1.414 13.406 1.00 98.06 84 LEU A CA 1
ATOM 651 C C . LEU A 1 84 ? -10.976 0.017 12.865 1.00 98.06 84 LEU A C 1
ATOM 653 O O . LEU A 1 84 ? -10.859 -0.912 13.660 1.00 98.06 84 LEU A O 1
ATOM 657 N N . TYR A 1 85 ? -10.759 -0.132 11.556 1.00 97.88 85 TYR A N 1
ATOM 658 C CA . TYR A 1 85 ? -10.335 -1.406 10.972 1.00 97.88 85 TYR A CA 1
ATOM 659 C C . TYR A 1 85 ? -9.061 -1.944 11.643 1.00 97.88 85 TYR A C 1
ATOM 661 O O . TYR A 1 85 ? -9.043 -3.074 12.132 1.00 97.88 85 TYR A O 1
ATOM 669 N N . ALA A 1 86 ? -8.015 -1.120 11.773 1.00 98.06 86 ALA A N 1
ATOM 670 C CA . ALA A 1 86 ? -6.783 -1.527 12.453 1.00 98.06 86 ALA A CA 1
ATOM 671 C C . ALA A 1 86 ? -7.018 -1.890 13.930 1.00 98.06 86 ALA A C 1
ATOM 673 O O . ALA A 1 86 ? -6.398 -2.821 14.457 1.00 98.06 86 ALA A O 1
ATOM 674 N N . LYS A 1 87 ? -7.931 -1.183 14.608 1.00 98.38 87 LYS A N 1
ATOM 675 C CA . LYS A 1 87 ? -8.301 -1.491 15.991 1.00 98.38 87 LYS A CA 1
ATOM 676 C C . LYS A 1 87 ? -9.010 -2.838 16.078 1.00 98.38 87 LYS A C 1
ATOM 678 O O . LYS A 1 87 ? -8.656 -3.635 16.941 1.00 98.38 87 LYS A O 1
ATOM 683 N N . LEU A 1 88 ? -9.948 -3.120 15.178 1.00 98.19 88 LEU A N 1
ATOM 684 C CA . LEU A 1 88 ? -10.632 -4.408 15.099 1.00 98.19 88 LEU A CA 1
ATOM 685 C C . LEU A 1 88 ? -9.639 -5.545 14.853 1.00 98.19 88 LEU A C 1
ATOM 687 O O . LEU A 1 88 ? -9.677 -6.524 15.592 1.00 98.19 88 LEU A O 1
ATOM 691 N N . VAL A 1 89 ? -8.687 -5.401 13.924 1.00 97.56 89 VAL A N 1
ATOM 692 C CA . VAL A 1 89 ? -7.630 -6.410 13.704 1.00 97.56 89 VAL A CA 1
ATOM 693 C C . VAL A 1 89 ? -6.866 -6.697 15.003 1.00 97.56 89 VAL A C 1
ATOM 695 O O . VAL A 1 89 ? -6.662 -7.858 15.350 1.00 97.56 89 VAL A O 1
ATOM 698 N N . SER A 1 90 ? -6.531 -5.662 15.782 1.00 97.69 90 SER A N 1
ATOM 699 C CA . SER A 1 90 ? -5.836 -5.825 17.070 1.00 97.69 90 SER A CA 1
ATOM 700 C C . SER A 1 90 ? -6.622 -6.589 18.137 1.00 97.69 90 SER A C 1
ATOM 702 O O . SER A 1 90 ? -6.026 -7.166 19.039 1.00 97.69 90 SER A O 1
ATOM 704 N N . LEU A 1 91 ? -7.955 -6.591 18.049 1.00 98.00 91 LEU A N 1
ATOM 705 C CA . LEU A 1 91 ? -8.817 -7.331 18.973 1.00 98.00 91 LEU A CA 1
ATOM 706 C C . LEU A 1 91 ? -8.926 -8.816 18.602 1.00 98.00 91 LEU A C 1
ATOM 708 O O . LEU A 1 91 ? -9.240 -9.632 19.461 1.00 98.00 91 LEU A O 1
ATOM 712 N N . HIS A 1 92 ? -8.654 -9.168 17.343 1.00 97.19 92 HIS A N 1
ATOM 713 C CA . HIS A 1 92 ? -8.788 -10.535 16.834 1.00 97.19 92 HIS A CA 1
ATOM 714 C C . HIS A 1 92 ? -7.480 -11.331 16.875 1.00 97.19 92 HIS A C 1
ATOM 716 O O . HIS A 1 92 ? -7.496 -12.543 16.669 1.00 97.19 92 HIS A O 1
ATOM 722 N N . THR A 1 93 ? -6.336 -10.687 17.125 1.00 96.19 93 THR A N 1
ATOM 723 C CA . THR A 1 93 ? -5.051 -11.388 17.216 1.00 96.19 93 THR A CA 1
ATOM 724 C C . THR A 1 93 ? -4.066 -10.688 18.155 1.00 96.19 93 THR A C 1
ATOM 726 O O . THR A 1 93 ? -3.868 -9.476 18.045 1.00 96.19 93 THR A O 1
ATOM 729 N N . PRO A 1 94 ? -3.370 -11.433 19.037 1.00 95.56 94 PRO A N 1
ATOM 730 C CA . PRO A 1 94 ? -2.336 -10.864 19.900 1.00 95.56 94 PRO A CA 1
ATOM 731 C C . PRO A 1 94 ? -1.056 -10.490 19.133 1.00 95.56 94 PRO A C 1
ATOM 733 O O . PRO A 1 94 ? -0.185 -9.817 19.679 1.00 95.56 94 PRO A O 1
ATOM 736 N N . TYR A 1 95 ? -0.917 -10.918 17.873 1.00 95.25 95 TYR A N 1
ATOM 737 C CA . TYR A 1 95 ? 0.279 -10.675 17.058 1.00 95.25 95 TYR A CA 1
ATOM 738 C C . TYR A 1 95 ? 0.269 -9.312 16.350 1.00 95.25 95 TYR A C 1
ATOM 740 O O . TYR A 1 95 ? 1.253 -8.940 15.708 1.00 95.25 95 TYR A O 1
ATOM 748 N N . PHE A 1 96 ? -0.823 -8.553 16.472 1.00 97.62 96 PHE A N 1
ATOM 749 C CA . PHE A 1 96 ? -0.976 -7.249 15.843 1.00 97.62 96 PHE A CA 1
ATOM 750 C C . PHE A 1 96 ? -0.786 -6.105 16.842 1.00 97.62 96 PHE A C 1
ATOM 752 O O . PHE A 1 96 ? -1.487 -5.982 17.843 1.00 97.62 96 PHE A O 1
ATOM 759 N N . ASN A 1 97 ? 0.149 -5.213 16.536 1.00 96.88 97 ASN A N 1
ATOM 760 C CA . ASN A 1 97 ? 0.500 -4.070 17.356 1.00 96.88 97 ASN A CA 1
ATOM 761 C C . ASN A 1 97 ? -0.205 -2.800 16.850 1.00 96.88 97 ASN A C 1
ATOM 763 O O . ASN A 1 97 ? 0.308 -2.070 15.998 1.00 96.88 97 ASN A O 1
ATOM 767 N N . PHE A 1 98 ? -1.377 -2.508 17.419 1.00 97.69 98 PHE A N 1
ATOM 768 C CA . PHE A 1 98 ? -2.172 -1.335 17.043 1.00 97.69 98 PHE A CA 1
ATOM 769 C C . PHE A 1 98 ? -1.429 -0.009 17.241 1.00 97.69 98 PHE A C 1
ATOM 771 O O . PHE A 1 98 ? -1.440 0.837 16.352 1.00 97.69 98 PHE A O 1
ATOM 778 N N . THR A 1 99 ? -0.728 0.165 18.366 1.00 96.56 99 THR A N 1
ATOM 779 C CA . THR A 1 99 ? -0.007 1.417 18.668 1.00 96.56 99 THR A CA 1
ATOM 780 C C . THR A 1 99 ? 1.156 1.666 17.711 1.00 96.56 99 THR A C 1
ATOM 782 O O . THR A 1 99 ? 1.656 2.781 17.601 1.00 96.56 99 THR A O 1
ATOM 785 N N . SER A 1 100 ? 1.578 0.630 16.984 1.00 96.88 100 SER A N 1
ATOM 786 C CA . SER A 1 100 ? 2.601 0.720 15.953 1.00 96.88 100 SER A CA 1
ATOM 787 C C . SER A 1 100 ? 2.093 1.139 14.576 1.00 96.88 100 SER A C 1
ATOM 789 O O . SER A 1 100 ? 2.938 1.387 13.707 1.00 96.88 100 SER A O 1
ATOM 791 N N . CYS A 1 101 ? 0.775 1.221 14.380 1.00 97.56 101 CYS A N 1
ATOM 792 C CA . CYS A 1 101 ? 0.176 1.654 13.124 1.00 97.56 101 CYS A CA 1
ATOM 793 C C . CYS A 1 101 ? 0.444 3.141 12.856 1.00 97.56 101 CYS A C 1
ATOM 795 O O . CYS A 1 101 ? 0.664 3.923 13.780 1.00 97.56 101 CYS A O 1
ATOM 797 N N . ASN A 1 102 ? 0.443 3.545 11.584 1.00 97.25 102 ASN A N 1
ATOM 798 C CA . ASN A 1 102 ? 0.713 4.930 11.203 1.00 97.25 102 ASN A CA 1
ATOM 799 C C . ASN A 1 102 ? -0.153 5.383 10.015 1.00 97.25 102 ASN A C 1
ATOM 801 O O . ASN A 1 102 ? -0.034 4.848 8.913 1.00 97.25 102 ASN A O 1
ATOM 805 N N . PHE A 1 103 ? -0.966 6.412 10.259 1.00 97.62 103 PHE A N 1
ATOM 806 C CA . PHE A 1 103 ? -1.903 7.038 9.315 1.00 97.62 103 PHE A CA 1
ATOM 807 C C . PHE A 1 103 ? -1.568 8.520 9.059 1.00 97.62 103 PHE A C 1
ATOM 809 O O . PHE A 1 103 ? -2.394 9.288 8.565 1.00 97.62 103 PHE A O 1
ATOM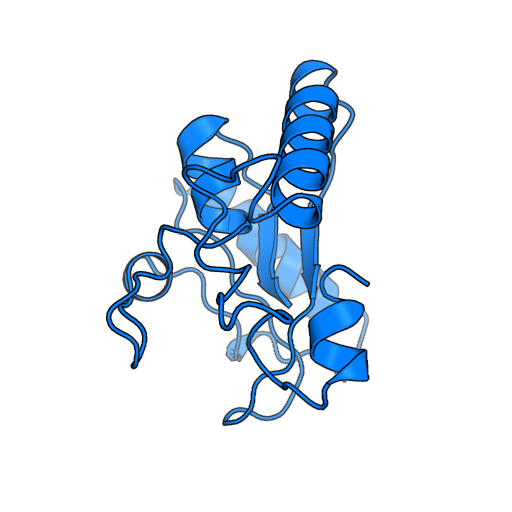 816 N N . SER A 1 104 ? -0.369 8.960 9.453 1.00 96.88 104 SER A N 1
ATOM 817 C CA . SER A 1 104 ? 0.025 10.360 9.349 1.00 96.88 104 SER A CA 1
ATOM 818 C C . SER A 1 104 ? 0.346 10.752 7.911 1.00 96.88 104 SER A C 1
ATOM 820 O O . SER A 1 104 ? 0.915 9.978 7.132 1.00 96.88 104 SER A O 1
ATOM 822 N N . GLU A 1 105 ? 0.069 12.011 7.588 1.00 96.06 105 GLU A N 1
ATOM 823 C CA . GLU A 1 105 ? 0.493 12.633 6.336 1.00 96.06 105 GLU A CA 1
ATOM 824 C C . GLU A 1 105 ? 2.015 12.541 6.145 1.00 96.06 105 GLU A C 1
ATOM 826 O O . GLU A 1 105 ? 2.505 12.166 5.080 1.00 96.06 105 GLU A O 1
ATOM 831 N N . SER A 1 106 ? 2.776 12.768 7.219 1.00 95.62 106 SER A N 1
ATOM 832 C CA . SER A 1 106 ? 4.236 12.667 7.193 1.00 95.62 106 SER A CA 1
ATOM 833 C C . SER A 1 106 ? 4.728 11.2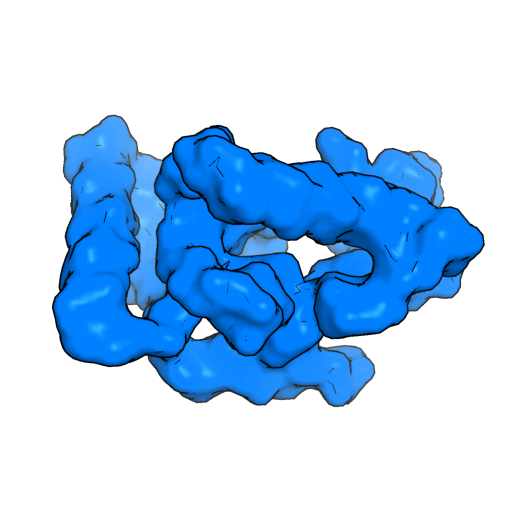90 6.738 1.00 95.62 106 SER A C 1
ATOM 835 O O . SER A 1 106 ? 5.702 11.203 5.995 1.00 95.62 106 SER A O 1
ATOM 837 N N . ASN A 1 107 ? 4.050 10.201 7.114 1.00 93.88 107 ASN A N 1
ATOM 838 C CA . ASN A 1 107 ? 4.394 8.861 6.641 1.00 93.88 107 ASN A CA 1
ATOM 839 C C . ASN A 1 107 ? 3.955 8.620 5.192 1.00 93.88 107 ASN A C 1
ATOM 841 O O . ASN A 1 107 ? 4.604 7.856 4.481 1.00 93.88 107 ASN A O 1
ATOM 845 N N . MET A 1 108 ? 2.862 9.241 4.753 1.00 94.38 108 MET A N 1
ATOM 846 C CA . MET A 1 108 ? 2.355 9.143 3.385 1.00 94.38 108 MET A CA 1
ATOM 847 C C . MET A 1 108 ? 3.332 9.748 2.368 1.00 94.38 108 MET A C 1
ATOM 849 O O . MET A 1 108 ? 3.582 9.136 1.332 1.00 94.38 108 MET A O 1
ATOM 853 N N . TYR A 1 109 ? 3.957 10.876 2.713 1.00 94.19 109 TYR A N 1
ATOM 854 C CA . TYR A 1 109 ? 4.868 11.617 1.831 1.00 94.19 109 TYR A CA 1
ATOM 855 C C . TYR A 1 109 ? 6.355 11.481 2.189 1.00 94.19 109 TYR A C 1
ATOM 857 O O . TYR A 1 109 ? 7.202 12.112 1.558 1.00 94.19 109 TYR A O 1
ATOM 865 N N . ALA A 1 110 ? 6.713 10.639 3.166 1.00 92.62 110 ALA A N 1
ATOM 866 C CA . ALA A 1 110 ? 8.112 10.443 3.542 1.00 92.62 110 ALA A CA 1
ATOM 867 C C . ALA A 1 110 ? 8.967 9.979 2.351 1.00 92.62 110 ALA A C 1
ATOM 869 O O . ALA A 1 110 ? 8.596 9.069 1.602 1.00 92.62 110 ALA A O 1
ATOM 870 N N . VAL A 1 111 ? 10.159 10.555 2.223 1.00 89.12 111 VAL A N 1
ATOM 871 C CA . VAL A 1 111 ? 11.140 10.175 1.204 1.00 89.12 111 VAL A CA 1
ATOM 872 C C . VAL A 1 111 ? 12.020 9.049 1.739 1.00 89.12 111 VAL A C 1
ATOM 874 O O . VAL A 1 111 ? 12.559 9.120 2.842 1.00 89.12 111 VAL A O 1
ATOM 877 N N . GLY A 1 112 ? 12.127 7.959 0.978 1.00 78.06 112 GLY A N 1
ATOM 878 C CA . GLY A 1 112 ? 12.991 6.836 1.335 1.00 78.06 112 GLY A CA 1
ATOM 879 C C . GLY A 1 112 ? 14.474 7.144 1.119 1.00 78.06 112 GLY A C 1
ATOM 880 O O . GLY A 1 112 ? 14.834 8.075 0.407 1.00 78.06 112 GLY A O 1
ATOM 881 N N . LYS A 1 113 ? 15.351 6.284 1.652 1.00 73.50 113 LYS A N 1
ATOM 882 C CA . LYS A 1 113 ? 16.817 6.407 1.504 1.00 73.50 113 LYS A CA 1
ATOM 883 C C . LYS A 1 113 ? 17.300 6.475 0.046 1.00 73.50 113 LYS A C 1
ATOM 885 O O . LYS A 1 113 ? 18.340 7.053 -0.220 1.00 73.50 113 LYS A O 1
ATOM 890 N N . ALA A 1 114 ? 16.538 5.904 -0.887 1.00 73.06 114 ALA A N 1
ATOM 891 C CA . ALA A 1 114 ? 16.823 5.926 -2.323 1.00 73.06 114 ALA A CA 1
ATOM 892 C C . ALA A 1 114 ? 16.248 7.165 -3.049 1.00 73.06 114 ALA A C 1
ATOM 894 O O . ALA A 1 114 ? 16.077 7.137 -4.264 1.00 73.06 114 ALA A O 1
ATOM 895 N N . GLY A 1 115 ? 15.840 8.210 -2.318 1.00 80.31 115 GLY A N 1
ATOM 896 C CA . GLY A 1 115 ? 15.297 9.456 -2.876 1.00 80.31 115 GLY A CA 1
ATOM 897 C C . GLY A 1 115 ? 13.863 9.368 -3.414 1.00 80.31 115 GLY A C 1
ATOM 898 O O . GLY A 1 115 ? 13.287 10.382 -3.793 1.00 80.31 115 GLY A O 1
ATOM 899 N N . LYS A 1 116 ? 13.247 8.178 -3.431 1.00 82.31 116 LYS A N 1
ATOM 900 C CA . LYS A 1 116 ? 11.861 7.989 -3.886 1.00 82.31 116 LYS A CA 1
ATOM 901 C C . LYS A 1 116 ? 10.859 8.157 -2.742 1.00 82.31 116 LYS A C 1
ATOM 903 O O . LYS A 1 116 ? 10.966 7.482 -1.709 1.00 82.31 116 LYS A O 1
ATOM 908 N N . GLY A 1 117 ? 9.870 9.020 -2.958 1.00 89.19 117 GLY A N 1
ATOM 909 C CA . GLY A 1 117 ? 8.768 9.274 -2.031 1.00 89.19 117 GLY A CA 1
ATOM 910 C C . GLY A 1 117 ? 7.827 8.081 -1.858 1.00 89.19 117 GLY A C 1
ATOM 911 O O . GLY A 1 117 ? 7.621 7.275 -2.769 1.00 89.19 117 GLY A O 1
ATOM 912 N N . LYS A 1 118 ? 7.268 7.938 -0.652 1.00 90.62 118 LYS A N 1
ATOM 913 C CA . LYS A 1 118 ? 6.217 6.955 -0.344 1.00 90.62 118 LYS A CA 1
ATOM 914 C C . LYS A 1 118 ? 4.869 7.301 -0.988 1.00 90.62 118 LYS A C 1
ATOM 916 O O . LYS A 1 118 ? 4.006 6.428 -1.061 1.00 90.62 118 LYS A O 1
ATOM 921 N N . ASP A 1 119 ? 4.731 8.499 -1.546 1.00 92.88 119 ASP A N 1
ATOM 922 C CA . ASP A 1 119 ? 3.593 8.939 -2.358 1.00 92.88 119 ASP A CA 1
ATOM 923 C C . ASP A 1 119 ? 3.417 8.121 -3.650 1.00 92.88 119 ASP A C 1
ATOM 925 O O . ASP A 1 119 ? 2.367 8.157 -4.282 1.00 92.88 119 ASP A O 1
ATOM 929 N N . GLN A 1 120 ? 4.442 7.353 -4.029 1.00 93.38 120 GLN A N 1
ATOM 930 C CA . GLN A 1 120 ? 4.428 6.417 -5.156 1.00 93.38 120 GLN A CA 1
ATOM 931 C C . GLN A 1 120 ? 4.148 4.963 -4.744 1.00 93.38 120 GLN A C 1
ATOM 933 O O . GLN A 1 120 ? 4.287 4.059 -5.572 1.00 93.38 120 GLN A O 1
ATOM 938 N N . SER A 1 121 ? 3.809 4.725 -3.474 1.00 95.06 121 SER A N 1
ATOM 939 C CA . SER A 1 121 ? 3.402 3.404 -2.989 1.00 95.06 121 SER A CA 1
ATOM 940 C C . SER A 1 121 ? 1.979 3.055 -3.407 1.00 95.06 121 SER A C 1
ATOM 942 O O . SER A 1 121 ? 1.171 3.931 -3.717 1.00 95.06 121 SER A O 1
ATOM 944 N N . SER A 1 122 ? 1.686 1.758 -3.387 1.00 95.88 122 SER A N 1
ATOM 945 C CA . SER A 1 122 ? 0.403 1.172 -3.777 1.00 95.88 122 SER A CA 1
ATOM 946 C C . SER A 1 122 ? -0.805 1.887 -3.161 1.00 95.88 122 SER A C 1
ATOM 948 O O . SER A 1 122 ? -1.607 2.473 -3.887 1.00 95.88 122 SER A O 1
ATOM 950 N N . ARG A 1 123 ? -0.901 1.907 -1.823 1.00 96.38 123 ARG A N 1
ATOM 951 C CA . ARG A 1 123 ? -2.031 2.496 -1.085 1.00 96.38 123 ARG A CA 1
ATOM 952 C C . ARG A 1 123 ? -2.216 3.989 -1.347 1.00 96.38 123 ARG A C 1
ATOM 954 O O . ARG A 1 123 ? -3.349 4.460 -1.385 1.00 96.38 123 ARG A O 1
ATOM 961 N N . VAL A 1 124 ? -1.118 4.727 -1.525 1.00 97.12 124 VAL A N 1
ATOM 962 C CA . VAL A 1 124 ? -1.165 6.184 -1.694 1.00 97.12 124 VAL A CA 1
ATOM 963 C C . VAL A 1 124 ? -1.643 6.523 -3.091 1.00 97.12 124 VAL A C 1
ATOM 965 O O . VAL A 1 124 ? -2.572 7.306 -3.242 1.00 97.12 124 VAL A O 1
ATOM 968 N N . VAL A 1 125 ? -1.053 5.891 -4.105 1.00 97.31 125 VAL A N 1
ATOM 969 C CA . VAL A 1 125 ? -1.452 6.106 -5.496 1.00 97.31 125 VAL A CA 1
ATOM 970 C C . VAL A 1 125 ? -2.902 5.689 -5.710 1.00 97.31 125 VAL A C 1
ATOM 972 O O . VAL A 1 125 ? -3.645 6.421 -6.355 1.00 97.31 125 VAL A O 1
ATOM 975 N N . LEU A 1 126 ? -3.324 4.558 -5.134 1.00 97.31 126 LEU A N 1
ATOM 976 C CA . LEU A 1 126 ? -4.703 4.095 -5.255 1.00 97.31 126 LEU A CA 1
ATOM 977 C C . LEU A 1 126 ? -5.692 5.135 -4.711 1.00 97.31 126 LEU A C 1
ATOM 979 O O . LEU A 1 126 ? -6.643 5.486 -5.404 1.00 97.31 126 LEU A O 1
ATOM 983 N N . TYR A 1 127 ? -5.430 5.686 -3.524 1.00 97.69 127 TYR A N 1
ATOM 984 C CA . TYR A 1 127 ? -6.260 6.740 -2.942 1.00 97.69 127 TYR A CA 1
ATOM 985 C C . TYR A 1 127 ? -6.223 8.039 -3.753 1.00 97.69 127 TYR A C 1
ATOM 987 O O . TYR A 1 127 ? -7.276 8.582 -4.068 1.00 97.69 127 TYR A O 1
ATOM 995 N N . LEU A 1 128 ? -5.039 8.519 -4.144 1.00 96.75 128 LEU A N 1
ATOM 996 C CA . LEU A 1 128 ? -4.908 9.778 -4.885 1.00 96.75 128 LEU A CA 1
ATOM 997 C C . LEU A 1 128 ? -5.590 9.736 -6.262 1.00 96.75 128 LEU A C 1
ATOM 999 O O . LEU A 1 128 ? -6.097 10.756 -6.714 1.00 96.75 128 LEU A O 1
ATOM 1003 N N . GLU A 1 129 ? -5.601 8.582 -6.934 1.00 96.88 129 GLU A N 1
ATOM 1004 C CA . GLU A 1 129 ? -6.184 8.452 -8.276 1.00 96.88 129 GLU A CA 1
ATOM 1005 C C . GLU A 1 129 ? -7.672 8.090 -8.277 1.00 96.88 129 GLU A C 1
ATOM 1007 O O . GLU A 1 129 ? -8.356 8.359 -9.263 1.00 96.88 129 GLU A O 1
ATOM 1012 N N . THR A 1 130 ? -8.178 7.454 -7.217 1.00 97.50 130 THR A N 1
ATOM 1013 C CA . THR A 1 130 ? -9.541 6.887 -7.220 1.00 97.50 130 THR A CA 1
ATOM 1014 C C . THR A 1 130 ? -10.416 7.319 -6.050 1.00 97.50 130 THR A C 1
ATOM 1016 O O . THR A 1 130 ? -11.620 7.083 -6.081 1.00 97.50 130 THR A O 1
ATOM 1019 N N . GLY A 1 131 ? -9.834 7.908 -5.006 1.00 97.38 131 GLY A N 1
ATOM 1020 C CA . GLY A 1 131 ? -10.514 8.164 -3.738 1.00 97.38 131 GLY A CA 1
ATOM 1021 C C . GLY A 1 131 ? -10.735 6.916 -2.876 1.00 97.38 131 GLY A C 1
ATOM 1022 O O . GLY A 1 131 ? -11.329 7.034 -1.813 1.00 97.38 131 GLY A O 1
ATOM 1023 N N . PHE A 1 132 ? -10.260 5.733 -3.285 1.00 97.88 132 PHE A N 1
ATOM 1024 C CA . PHE A 1 132 ? -10.427 4.498 -2.516 1.00 97.88 132 PHE A CA 1
ATOM 1025 C C . PHE A 1 132 ? -9.671 4.555 -1.178 1.00 97.88 132 PHE A C 1
ATOM 1027 O O . PHE A 1 132 ? -8.449 4.728 -1.145 1.00 97.88 132 PHE A O 1
ATOM 1034 N N . THR A 1 133 ? -10.405 4.418 -0.073 1.00 97.50 133 THR A N 1
ATOM 1035 C CA . THR A 1 133 ? -9.927 4.677 1.295 1.00 97.50 133 THR A CA 1
ATOM 1036 C C . THR A 1 133 ? -9.393 3.441 2.010 1.00 97.50 133 THR A C 1
ATOM 1038 O O . THR A 1 133 ? -8.433 3.552 2.775 1.00 97.50 133 THR A O 1
ATOM 1041 N N . ASP A 1 134 ? -9.958 2.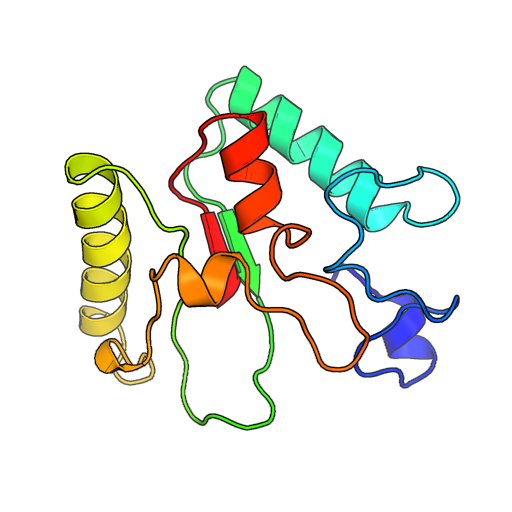263 1.736 1.00 97.75 134 ASP A N 1
ATOM 1042 C CA . ASP A 1 134 ? -9.680 1.000 2.437 1.00 97.75 134 ASP A CA 1
ATOM 1043 C C . ASP A 1 134 ? -8.427 0.297 1.895 1.00 97.75 134 ASP A C 1
ATOM 1045 O O . ASP A 1 134 ? -8.434 -0.871 1.496 1.00 97.75 134 ASP A O 1
ATOM 1049 N N . ALA A 1 135 ? -7.329 1.050 1.841 1.00 98.00 135 ALA A N 1
ATOM 1050 C CA . ALA A 1 135 ? -6.040 0.627 1.318 1.00 98.00 135 ALA A CA 1
ATOM 1051 C C . ALA A 1 135 ? -4.948 0.715 2.389 1.00 98.00 135 ALA A C 1
ATOM 1053 O O . ALA A 1 135 ? -4.648 1.790 2.916 1.00 98.00 135 ALA A O 1
ATOM 1054 N N . TYR A 1 136 ? -4.290 -0.412 2.657 1.00 98.25 136 TYR A N 1
ATOM 1055 C CA . TYR A 1 136 ? -3.307 -0.533 3.729 1.00 98.25 136 TYR A CA 1
ATOM 1056 C C . TYR A 1 136 ? -2.018 -1.200 3.261 1.00 98.25 136 TYR A C 1
ATOM 1058 O O . TYR A 1 136 ? -2.013 -2.013 2.339 1.00 98.25 136 TYR A O 1
ATOM 1066 N N . THR A 1 137 ? -0.920 -0.893 3.945 1.00 97.50 137 THR A N 1
ATOM 1067 C CA . THR A 1 137 ? 0.299 -1.708 3.931 1.00 97.50 137 THR A CA 1
ATOM 1068 C C . THR A 1 137 ? 0.423 -2.398 5.284 1.00 97.50 137 THR A C 1
ATOM 1070 O O . THR A 1 137 ? 0.381 -1.696 6.294 1.00 97.50 137 THR A O 1
ATOM 1073 N N . LEU A 1 138 ? 0.559 -3.725 5.310 1.00 96.06 138 LEU A N 1
ATOM 1074 C CA . LEU A 1 138 ? 0.801 -4.520 6.523 1.00 96.06 138 LEU A CA 1
ATOM 1075 C C . LEU A 1 138 ? 2.254 -4.977 6.584 1.00 96.06 138 LEU A C 1
ATOM 1077 O O . LEU A 1 138 ? 2.739 -5.408 5.518 1.00 96.06 138 LEU A O 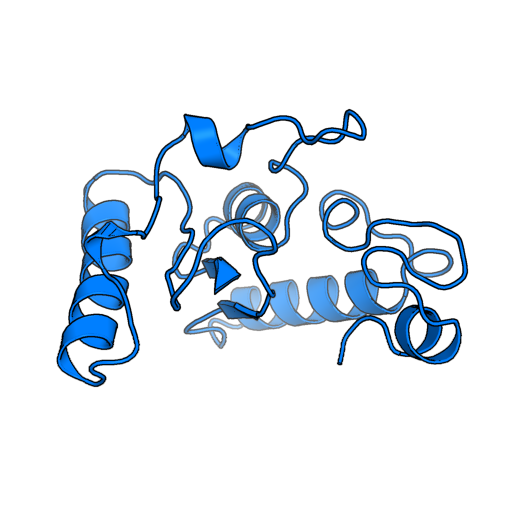1
#

Secondary structure (DSSP, 8-state):
---HHHHHTT-SS--TTS--GGG-SSS--TTT-HHHHHHHHHHHHHHHTT----EEE----SS--SB--B-----HHHHHHHHHHHHHHHHH-TTB-GGG-B--HHHHHPBPTTS-BGGGSHHHHHHHHH----EEE-

Organism: Lygus hesperus (NCBI:txid30085)